Protein AF-A0A2W6NZ91-F1 (afdb_monomer_lite)

Radius of gyration: 11.21 Å; chains: 1; bounding box: 30×20×25 Å

InterPro domains:
  IPR001719 AP endonuclease 2 [PTHR21445] (1-52)
  IPR036237 Xylose isomerase-like superfamily [SSF51658] (1-48)

Foldseek 3Di:
DAQAQPDPVGNVVLLVLLQDCVNPPDDDDDPHDDPVCVVVSVVVSPVSNPPDDDD

Structure (mmCIF, N/CA/C/O backbone):
data_AF-A0A2W6NZ91-F1
#
_entry.id   AF-A0A2W6NZ91-F1
#
loop_
_atom_site.group_PDB
_atom_site.id
_atom_site.type_symbol
_atom_site.label_atom_id
_atom_site.label_alt_id
_atom_site.label_comp_id
_atom_site.label_asym_id
_atom_site.label_entity_id
_atom_site.label_seq_id
_atom_site.pdbx_PDB_ins_code
_atom_site.Cartn_x
_atom_site.Cartn_y
_atom_site.Cartn_z
_atom_site.occupancy
_atom_site.B_iso_or_equiv
_atom_site.auth_seq_id
_atom_site.auth_comp_id
_atom_site.auth_asym_id
_atom_site.auth_atom_id
_atom_site.pdbx_PDB_model_num
ATOM 1 N N . HIS A 1 1 ? 9.072 -12.476 -4.342 1.00 94.31 1 HIS A N 1
ATOM 2 C CA . HIS A 1 1 ? 8.233 -11.264 -4.269 1.00 94.31 1 HIS A CA 1
ATOM 3 C C . HIS A 1 1 ? 8.112 -10.685 -5.675 1.00 94.31 1 HIS A C 1
ATOM 5 O O . HIS A 1 1 ? 8.971 -10.983 -6.496 1.00 94.31 1 HIS A O 1
ATOM 11 N N . HIS A 1 2 ? 7.065 -9.919 -5.962 1.00 98.50 2 HIS A N 1
ATOM 12 C CA . HIS A 1 2 ? 6.918 -9.104 -7.175 1.00 98.50 2 HIS A CA 1
ATOM 13 C C . HIS A 1 2 ? 6.179 -7.823 -6.774 1.00 98.50 2 HIS A C 1
ATOM 15 O O . HIS A 1 2 ? 5.608 -7.791 -5.683 1.00 98.50 2 HIS A O 1
ATOM 21 N N . SER A 1 3 ? 6.187 -6.793 -7.614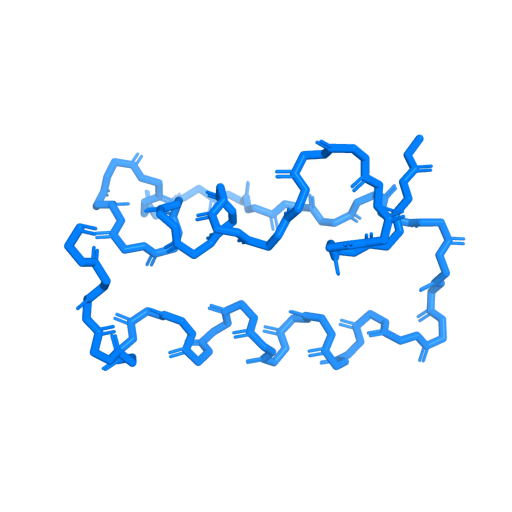 1.00 98.62 3 SER A N 1
ATOM 22 C CA . SER A 1 3 ? 5.297 -5.638 -7.449 1.00 98.62 3 SER A CA 1
ATOM 23 C C . SER A 1 3 ? 3.816 -6.038 -7.475 1.00 98.62 3 SER A C 1
ATOM 25 O O . SER A 1 3 ? 3.446 -7.100 -7.995 1.00 98.62 3 SER A O 1
ATOM 27 N N . LEU A 1 4 ? 2.969 -5.218 -6.854 1.00 98.56 4 LEU A N 1
ATOM 28 C CA . LEU A 1 4 ? 1.549 -5.497 -6.655 1.00 98.56 4 LEU A CA 1
ATOM 29 C C . LEU A 1 4 ? 0.838 -5.697 -8.002 1.00 98.56 4 LEU A C 1
ATOM 31 O O . LEU A 1 4 ? 0.735 -4.789 -8.822 1.00 98.56 4 LEU A O 1
ATOM 35 N N . GLY A 1 5 ? 0.311 -6.902 -8.226 1.00 97.75 5 GLY A N 1
ATOM 36 C CA . GLY A 1 5 ? -0.402 -7.251 -9.458 1.00 97.75 5 GLY A CA 1
ATOM 37 C C . GLY A 1 5 ? 0.437 -7.837 -10.587 1.00 97.75 5 GLY A C 1
ATOM 38 O O . GLY A 1 5 ? -0.134 -8.402 -11.512 1.00 97.75 5 GLY A O 1
ATOM 39 N N . GLU A 1 6 ? 1.763 -7.766 -10.506 1.00 98.31 6 GLU A N 1
ATOM 40 C CA . GLU A 1 6 ? 2.655 -8.301 -11.545 1.00 98.31 6 GLU A CA 1
ATOM 41 C C . GLU A 1 6 ? 3.057 -9.767 -11.300 1.00 98.31 6 GLU A C 1
ATOM 43 O O . GLU A 1 6 ? 3.626 -10.428 -12.166 1.00 98.31 6 GLU A O 1
ATOM 48 N N . GLY A 1 7 ? 2.758 -10.293 -10.109 1.00 97.50 7 GLY A N 1
ATOM 49 C CA . GLY A 1 7 ? 2.903 -11.711 -9.784 1.00 97.50 7 GLY A CA 1
ATOM 50 C C . GLY A 1 7 ? 1.628 -12.523 -10.040 1.00 97.50 7 GLY A C 1
ATOM 51 O O . GLY A 1 7 ? 0.581 -12.000 -10.404 1.00 97.50 7 GLY A O 1
ATOM 52 N N . ASN A 1 8 ? 1.679 -13.820 -9.733 1.00 98.50 8 ASN A N 1
ATOM 53 C CA . ASN A 1 8 ? 0.566 -14.751 -9.983 1.00 98.50 8 ASN A CA 1
ATOM 54 C C . ASN A 1 8 ? -0.659 -14.572 -9.060 1.00 98.50 8 ASN A C 1
ATOM 56 O O . ASN A 1 8 ? -1.672 -15.229 -9.277 1.00 98.50 8 ASN A O 1
ATOM 60 N N . ILE A 1 9 ? -0.564 -13.737 -8.017 1.00 98.38 9 ILE A N 1
ATOM 61 C CA . ILE A 1 9 ? -1.686 -13.436 -7.106 1.00 98.38 9 ILE A CA 1
ATOM 62 C C . ILE A 1 9 ? -2.640 -12.404 -7.735 1.00 98.38 9 ILE A C 1
ATOM 64 O O . ILE A 1 9 ? -3.841 -12.451 -7.483 1.00 98.38 9 ILE A O 1
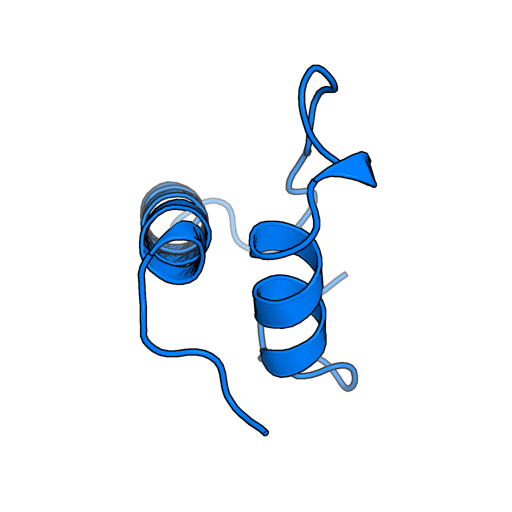ATOM 68 N N . GLY A 1 10 ? -2.124 -11.490 -8.565 1.00 96.88 10 GLY A N 1
ATOM 69 C CA . GLY A 1 10 ? -2.893 -10.362 -9.094 1.00 96.88 10 GLY A CA 1
ATOM 70 C C . GLY A 1 10 ? -3.173 -9.266 -8.055 1.00 96.88 10 GLY A C 1
ATOM 71 O O . GLY A 1 10 ? -2.649 -9.288 -6.944 1.00 96.88 10 GLY A O 1
ATOM 72 N N . GLN A 1 11 ? -3.970 -8.267 -8.442 1.00 97.00 11 GLN A N 1
ATOM 73 C CA . GLN A 1 11 ? -4.273 -7.094 -7.608 1.00 97.00 11 GLN A CA 1
ATOM 74 C C . GLN A 1 11 ? -5.449 -7.325 -6.650 1.00 97.00 11 GLN A C 1
ATOM 76 O O . GLN A 1 11 ? -5.476 -6.743 -5.567 1.00 97.00 11 GLN A O 1
ATOM 81 N N . ASP A 1 12 ? -6.396 -8.192 -7.013 1.00 96.62 12 ASP A N 1
ATOM 82 C CA . ASP A 1 12 ? -7.665 -8.347 -6.291 1.00 96.62 12 ASP A CA 1
ATOM 83 C C . ASP A 1 12 ? -7.498 -8.799 -4.838 1.00 96.62 12 ASP A C 1
ATOM 85 O O . ASP A 1 12 ? -8.211 -8.310 -3.966 1.00 96.62 12 ASP A O 1
ATOM 89 N N . ALA A 1 13 ? -6.504 -9.641 -4.541 1.00 97.75 13 ALA A N 1
ATOM 90 C CA . ALA A 1 13 ? -6.207 -10.036 -3.165 1.00 97.75 13 ALA A CA 1
ATOM 91 C C . ALA A 1 13 ? -5.845 -8.832 -2.279 1.00 97.75 13 ALA A C 1
ATOM 93 O O . ALA A 1 13 ? -6.293 -8.737 -1.140 1.00 97.75 13 ALA A O 1
ATOM 94 N N . PHE A 1 14 ? -5.064 -7.885 -2.804 1.00 98.06 14 PHE A N 1
ATOM 95 C CA . PHE A 1 14 ? -4.660 -6.695 -2.058 1.00 98.06 14 PHE A CA 1
ATOM 96 C C . PHE A 1 14 ? -5.827 -5.723 -1.881 1.00 98.06 14 PHE A C 1
ATOM 98 O O . PHE A 1 14 ? -5.974 -5.137 -0.816 1.00 98.06 14 PHE A O 1
ATOM 105 N N . ARG A 1 15 ? -6.700 -5.606 -2.888 1.00 97.25 15 ARG A N 1
ATOM 106 C CA . ARG A 1 15 ? -7.939 -4.817 -2.795 1.00 97.25 15 ARG A CA 1
ATOM 107 C C . ARG A 1 15 ? -8.849 -5.366 -1.704 1.00 97.25 15 ARG A C 1
ATOM 109 O O . ARG A 1 15 ? -9.323 -4.602 -0.874 1.00 97.25 15 ARG A O 1
ATOM 116 N N . TRP A 1 16 ? -9.017 -6.687 -1.673 1.00 96.69 16 TRP A N 1
ATOM 117 C CA . TRP A 1 16 ? -9.794 -7.380 -0.651 1.00 96.69 16 TRP A CA 1
ATOM 118 C C . TRP A 1 16 ? -9.236 -7.139 0.759 1.00 96.69 16 TRP A C 1
ATOM 120 O O . TRP A 1 16 ? -9.997 -6.780 1.650 1.00 96.69 16 TRP A O 1
ATOM 130 N N . ILE A 1 17 ? -7.912 -7.243 0.950 1.00 97.94 17 ILE A N 1
ATOM 131 C CA . ILE A 1 17 ? -7.262 -6.945 2.241 1.00 97.94 17 ILE A CA 1
ATOM 132 C C . ILE A 1 17 ? -7.544 -5.502 2.680 1.00 97.94 17 ILE A C 1
ATOM 134 O O . ILE A 1 17 ? -7.907 -5.276 3.828 1.00 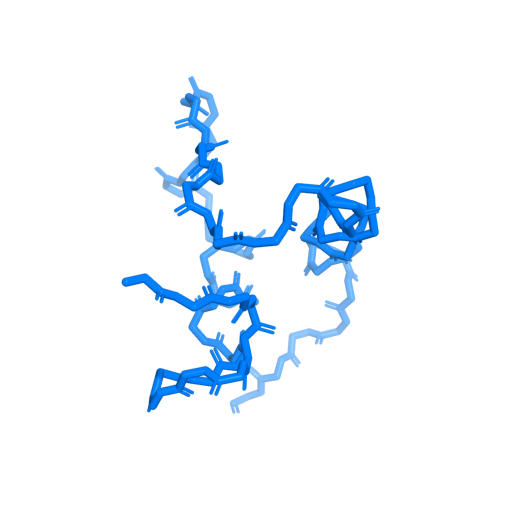97.94 17 ILE A O 1
ATOM 138 N N . MET A 1 18 ? -7.410 -4.524 1.776 1.00 97.75 18 MET A N 1
ATOM 139 C CA . MET A 1 18 ? -7.610 -3.105 2.105 1.00 97.75 18 MET A CA 1
ATOM 140 C C . MET A 1 18 ? -9.070 -2.736 2.420 1.00 97.75 18 MET A C 1
ATOM 142 O O . MET A 1 18 ? -9.319 -1.629 2.894 1.00 97.75 18 MET A O 1
ATOM 146 N N . GLN A 1 19 ? -10.027 -3.627 2.147 1.00 96.62 19 GLN A N 1
ATOM 147 C CA . GLN A 1 19 ? -11.460 -3.433 2.393 1.00 96.62 19 GLN A CA 1
ATOM 148 C C . GLN A 1 19 ? -11.982 -4.240 3.595 1.00 96.62 19 GLN A C 1
ATOM 150 O O . GLN A 1 19 ? -13.182 -4.213 3.869 1.00 96.62 19 GLN A O 1
ATOM 155 N N . ASP A 1 20 ? -11.107 -4.956 4.307 1.00 97.19 20 ASP A N 1
ATOM 156 C CA . ASP A 1 20 ? -11.462 -5.828 5.427 1.00 97.19 20 ASP A CA 1
ATOM 157 C C . ASP A 1 20 ? -10.939 -5.254 6.756 1.00 97.19 20 ASP A C 1
ATOM 159 O O . ASP A 1 20 ? -9.736 -5.071 6.950 1.00 97.19 20 ASP A O 1
ATOM 163 N N . ASP A 1 21 ? -11.858 -4.975 7.684 1.00 97.56 21 ASP A N 1
ATOM 164 C CA . ASP A 1 21 ? -11.585 -4.280 8.952 1.00 97.56 21 ASP A CA 1
ATOM 165 C C . ASP A 1 21 ? -10.653 -5.049 9.903 1.00 97.56 21 ASP A C 1
ATOM 167 O O . ASP A 1 21 ? -10.048 -4.468 10.806 1.00 97.56 21 ASP A O 1
ATOM 171 N N . ARG A 1 22 ? -10.462 -6.355 9.685 1.00 98.44 22 ARG A N 1
ATOM 172 C CA . ARG A 1 22 ? -9.573 -7.188 10.505 1.00 98.44 22 ARG A CA 1
ATOM 173 C C . ARG A 1 22 ? -8.099 -6.830 10.326 1.00 98.44 22 ARG A C 1
ATOM 175 O O . ARG A 1 22 ? -7.282 -7.256 11.143 1.00 98.44 22 ARG A O 1
ATOM 182 N N . PHE A 1 23 ? -7.757 -6.082 9.276 1.00 98.50 23 PHE A N 1
ATOM 183 C CA . PHE A 1 23 ? -6.403 -5.592 9.013 1.00 98.50 23 PHE A CA 1
ATOM 184 C C . PHE A 1 23 ? -6.159 -4.165 9.531 1.00 98.50 23 PHE A C 1
ATOM 186 O O . PHE A 1 23 ? -5.067 -3.626 9.338 1.00 98.50 23 PHE A O 1
ATOM 193 N N . ASP A 1 24 ? -7.125 -3.559 10.226 1.00 98.31 24 ASP A N 1
ATOM 194 C CA . ASP A 1 24 ? -6.953 -2.242 10.834 1.00 98.31 24 ASP A CA 1
ATOM 195 C C . ASP A 1 24 ? -6.067 -2.288 12.090 1.00 98.31 24 ASP A C 1
ATOM 197 O O . ASP A 1 24 ? -5.998 -3.272 12.828 1.00 98.31 24 ASP A O 1
ATOM 201 N N . GLY A 1 25 ? -5.375 -1.177 12.368 1.00 98.06 25 GLY A N 1
ATOM 202 C CA . GLY A 1 25 ? -4.588 -1.004 13.595 1.00 98.06 25 GLY A CA 1
ATOM 203 C C . GLY A 1 25 ? -3.269 -1.786 13.651 1.00 98.06 25 GLY A C 1
ATOM 204 O O . GLY A 1 25 ? -2.608 -1.772 14.692 1.00 98.06 25 GLY A O 1
ATOM 205 N N . ILE A 1 26 ? -2.857 -2.424 12.550 1.00 98.62 26 ILE A N 1
ATOM 206 C CA . ILE A 1 26 ? -1.587 -3.152 12.428 1.00 98.62 26 ILE A CA 1
ATOM 207 C C . ILE A 1 26 ? -0.706 -2.588 11.299 1.00 98.62 26 ILE A C 1
ATOM 209 O O . ILE A 1 26 ? -1.216 -1.987 10.353 1.00 98.62 26 ILE A O 1
ATOM 213 N N . PRO A 1 27 ? 0.627 -2.769 11.353 1.00 98.69 27 PRO A N 1
ATOM 214 C CA . PRO A 1 27 ? 1.494 -2.427 10.231 1.00 98.69 27 PRO A CA 1
ATOM 215 C C . PRO A 1 27 ? 1.250 -3.356 9.034 1.00 98.69 27 PRO A C 1
ATOM 217 O O . PRO A 1 27 ? 1.402 -4.571 9.150 1.00 98.69 27 PRO A O 1
ATOM 220 N N . LEU A 1 28 ? 0.946 -2.777 7.872 1.00 98.56 28 LEU A N 1
ATOM 221 C CA . LEU A 1 28 ? 0.945 -3.465 6.579 1.00 98.56 28 LEU A CA 1
ATOM 222 C C . LEU A 1 28 ? 2.197 -3.033 5.807 1.00 98.56 28 LEU A C 1
ATOM 224 O O . LEU A 1 28 ? 2.384 -1.843 5.549 1.00 98.56 28 LEU A O 1
ATOM 228 N N . ILE A 1 29 ? 3.081 -3.982 5.493 1.00 98.62 29 ILE A N 1
ATOM 229 C CA . ILE A 1 29 ? 4.434 -3.704 4.993 1.00 98.62 29 ILE A CA 1
ATOM 230 C C . ILE A 1 29 ? 4.587 -4.221 3.565 1.00 98.62 29 ILE A C 1
ATOM 232 O O . ILE A 1 29 ? 4.305 -5.385 3.283 1.00 98.62 29 ILE A O 1
ATOM 236 N N . LEU A 1 30 ? 5.067 -3.355 2.672 1.00 98.62 30 LEU A N 1
ATOM 237 C CA . LEU A 1 30 ? 5.494 -3.751 1.335 1.00 98.62 30 LEU A CA 1
ATOM 238 C C . LEU A 1 30 ? 6.939 -4.244 1.376 1.00 98.62 30 LEU A C 1
ATOM 240 O O . LEU A 1 30 ? 7.846 -3.518 1.772 1.00 98.62 30 LEU A O 1
ATOM 244 N N . GLU A 1 31 ? 7.139 -5.468 0.899 1.00 98.62 31 GLU A N 1
ATOM 245 C CA . GLU A 1 31 ? 8.450 -6.053 0.593 1.00 98.62 31 GLU A CA 1
ATOM 246 C C . GLU A 1 31 ? 8.534 -6.397 -0.908 1.00 98.62 31 GLU A C 1
ATOM 248 O O . GLU A 1 31 ? 9.122 -7.406 -1.314 1.00 98.62 31 GLU A O 1
ATOM 253 N N . THR A 1 32 ? 7.869 -5.593 -1.747 1.00 98.69 32 THR A N 1
ATOM 254 C CA . THR A 1 32 ? 7.878 -5.722 -3.210 1.00 98.69 32 THR A CA 1
ATOM 255 C C . THR A 1 32 ? 9.268 -5.405 -3.771 1.00 98.69 32 THR A C 1
ATOM 257 O O . THR A 1 32 ? 10.092 -4.756 -3.128 1.00 98.69 32 THR A O 1
ATOM 260 N N . ILE A 1 33 ? 9.563 -5.915 -4.969 1.00 98.56 33 ILE A N 1
ATOM 261 C CA . ILE A 1 33 ? 10.941 -5.954 -5.493 1.00 98.56 33 ILE A CA 1
ATOM 262 C C . ILE A 1 33 ? 11.438 -4.628 -6.075 1.00 98.56 33 ILE A C 1
ATOM 264 O O . ILE A 1 33 ? 12.646 -4.478 -6.246 1.00 98.56 33 ILE A O 1
ATOM 268 N N . ASN A 1 34 ? 10.536 -3.700 -6.410 1.00 98.50 34 ASN A N 1
ATOM 269 C CA . ASN A 1 34 ? 10.878 -2.442 -7.065 1.00 98.50 34 ASN A CA 1
ATOM 270 C C . ASN A 1 34 ? 10.570 -1.241 -6.149 1.00 98.50 34 ASN A C 1
ATOM 272 O O . ASN A 1 34 ? 9.420 -0.798 -6.105 1.00 98.50 34 ASN A O 1
ATOM 276 N N . PRO A 1 35 ? 11.573 -0.698 -5.433 1.00 98.38 35 PRO A N 1
ATOM 277 C CA . PRO A 1 35 ? 11.365 0.419 -4.519 1.00 98.38 35 PRO A CA 1
ATOM 278 C C . PRO A 1 35 ? 11.037 1.742 -5.215 1.00 98.38 35 PRO A C 1
ATOM 280 O O . PRO A 1 35 ? 10.450 2.622 -4.584 1.00 98.38 35 PRO A O 1
ATOM 283 N N . ASP A 1 36 ? 11.354 1.882 -6.505 1.00 98.75 36 ASP A N 1
ATOM 284 C CA . ASP A 1 36 ? 11.123 3.122 -7.254 1.00 98.75 36 ASP A CA 1
ATOM 285 C C . ASP A 1 36 ? 9.625 3.455 -7.370 1.00 98.75 36 ASP A C 1
ATOM 287 O O . ASP A 1 36 ? 9.262 4.624 -7.486 1.00 98.75 36 ASP A O 1
ATOM 291 N N . ILE A 1 37 ? 8.751 2.442 -7.275 1.00 98.62 37 ILE A N 1
ATOM 292 C CA . ILE A 1 37 ? 7.289 2.590 -7.361 1.00 98.62 37 ILE A CA 1
ATOM 293 C C . ILE A 1 37 ? 6.565 2.389 -6.023 1.00 98.62 37 ILE A C 1
ATOM 295 O O . ILE A 1 37 ? 5.336 2.402 -5.987 1.00 98.62 37 ILE A O 1
ATOM 299 N N . TRP A 1 38 ? 7.272 2.253 -4.894 1.00 98.75 38 TRP A N 1
ATOM 300 C CA . TRP A 1 38 ? 6.619 2.054 -3.588 1.00 98.75 38 TRP A CA 1
ATOM 301 C C . TRP A 1 38 ? 5.650 3.178 -3.227 1.00 98.75 38 TRP A C 1
ATOM 303 O O . TRP A 1 38 ? 4.590 2.920 -2.661 1.00 98.75 38 TRP A O 1
ATOM 313 N N . ALA A 1 39 ? 5.980 4.427 -3.560 1.00 98.75 39 ALA A N 1
ATOM 314 C CA . ALA A 1 39 ? 5.085 5.554 -3.310 1.00 98.75 39 ALA A CA 1
ATOM 315 C C . ALA A 1 39 ? 3.749 5.400 -4.062 1.00 98.75 39 ALA A C 1
ATOM 317 O O . ALA A 1 39 ? 2.693 5.708 -3.507 1.00 98.75 39 ALA A O 1
ATOM 318 N N . GLU A 1 40 ? 3.795 4.879 -5.289 1.00 98.75 40 GLU A N 1
ATOM 319 C CA . GLU A 1 40 ? 2.619 4.609 -6.117 1.00 98.75 40 GLU A CA 1
ATOM 320 C C . GLU A 1 40 ? 1.830 3.408 -5.583 1.00 98.75 40 GLU A C 1
ATOM 322 O O . GLU A 1 40 ? 0.616 3.506 -5.425 1.00 98.75 40 GLU A O 1
ATOM 327 N N . GLU A 1 41 ? 2.505 2.315 -5.206 1.00 98.69 41 GLU A N 1
ATOM 328 C CA . GLU A 1 41 ? 1.873 1.128 -4.610 1.00 98.69 41 GLU A CA 1
ATOM 329 C C . GLU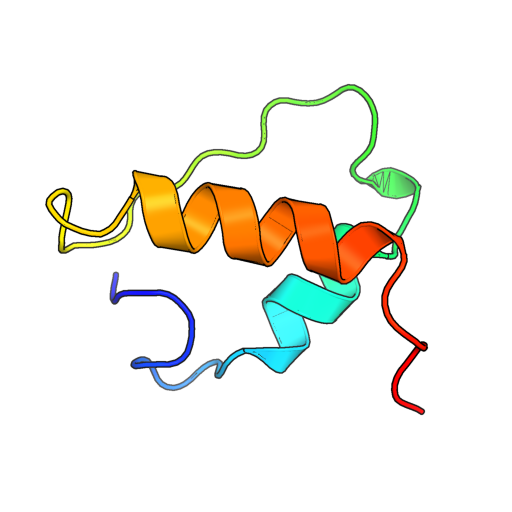 A 1 41 ? 1.168 1.457 -3.280 1.00 98.69 41 GLU A C 1
ATOM 331 O O . GLU A 1 41 ? 0.036 1.031 -3.048 1.00 98.69 41 GLU A O 1
ATOM 336 N N . ILE A 1 42 ? 1.791 2.272 -2.420 1.00 98.81 42 ILE A N 1
ATOM 337 C CA . ILE A 1 42 ? 1.189 2.740 -1.160 1.00 98.81 42 ILE A CA 1
ATOM 338 C C . ILE A 1 42 ? -0.030 3.626 -1.435 1.00 98.81 42 ILE A C 1
ATOM 340 O O . ILE A 1 42 ? -1.053 3.495 -0.757 1.00 98.81 42 ILE A O 1
ATOM 344 N N . ALA A 1 43 ? 0.066 4.548 -2.397 1.00 98.62 43 ALA A N 1
ATOM 345 C CA . ALA A 1 43 ? -1.057 5.404 -2.773 1.00 98.62 43 ALA A CA 1
ATOM 346 C C . ALA A 1 43 ? -2.221 4.576 -3.337 1.00 98.62 43 ALA A C 1
ATOM 348 O O . ALA A 1 43 ? -3.373 4.804 -2.965 1.00 98.62 43 ALA A O 1
ATOM 349 N N . TRP A 1 44 ? -1.910 3.580 -4.167 1.00 98.38 44 TRP A N 1
ATOM 350 C CA . TRP A 1 44 ? -2.888 2.665 -4.735 1.00 98.38 44 TRP A CA 1
ATOM 351 C C . TRP A 1 44 ? -3.610 1.865 -3.647 1.00 98.38 44 TRP A C 1
ATOM 353 O O . TRP A 1 44 ? -4.838 1.892 -3.616 1.00 98.38 44 TRP A O 1
ATOM 363 N N . LEU A 1 45 ? -2.887 1.252 -2.698 1.00 98.38 45 LEU A N 1
ATOM 364 C CA . LEU A 1 45 ? -3.486 0.520 -1.571 1.00 98.38 45 LEU A CA 1
ATOM 365 C C . LEU A 1 45 ? -4.449 1.394 -0.755 1.00 98.38 45 LEU A C 1
ATOM 367 O O . LEU A 1 45 ? -5.560 0.967 -0.450 1.00 98.38 45 LEU A O 1
ATOM 371 N N . LYS A 1 46 ? -4.060 2.638 -0.446 1.00 98.06 46 LYS A N 1
ATOM 372 C CA . LYS A 1 46 ? -4.927 3.591 0.271 1.00 98.06 46 LYS A CA 1
ATOM 373 C C . LYS A 1 46 ? -6.204 3.919 -0.506 1.00 98.06 46 LYS A C 1
ATOM 375 O O . LYS A 1 46 ? -7.265 4.048 0.097 1.00 98.06 46 LYS A O 1
ATOM 380 N N . ALA A 1 47 ? -6.127 4.030 -1.833 1.00 97.81 47 ALA A N 1
ATOM 381 C CA . ALA A 1 47 ? -7.306 4.265 -2.664 1.00 97.81 47 ALA A CA 1
ATOM 382 C C . ALA A 1 47 ? -8.303 3.090 -2.593 1.00 97.81 47 ALA A C 1
ATOM 384 O O . ALA A 1 47 ? -9.513 3.313 -2.504 1.00 97.81 47 ALA A O 1
ATOM 385 N N . GLN A 1 48 ? -7.809 1.846 -2.517 1.00 97.12 48 GLN A N 1
ATOM 386 C CA . GLN A 1 48 ? -8.661 0.646 -2.487 1.00 97.12 48 GLN A CA 1
ATOM 387 C C . GLN A 1 48 ? -9.591 0.575 -1.266 1.00 97.12 48 GLN A C 1
ATOM 389 O O . GLN A 1 48 ? -10.634 -0.072 -1.340 1.00 97.12 48 GLN A O 1
ATOM 394 N N . GLN A 1 49 ? -9.274 1.283 -0.176 1.00 96.56 49 GLN A N 1
ATOM 395 C CA . GLN A 1 49 ? -10.092 1.318 1.045 1.00 96.56 49 GLN A CA 1
ATOM 396 C C . GLN A 1 49 ? -11.488 1.926 0.826 1.00 96.56 49 GLN A C 1
ATOM 398 O O . GLN A 1 49 ? -12.417 1.634 1.573 1.00 96.56 49 GLN A O 1
ATOM 403 N N . T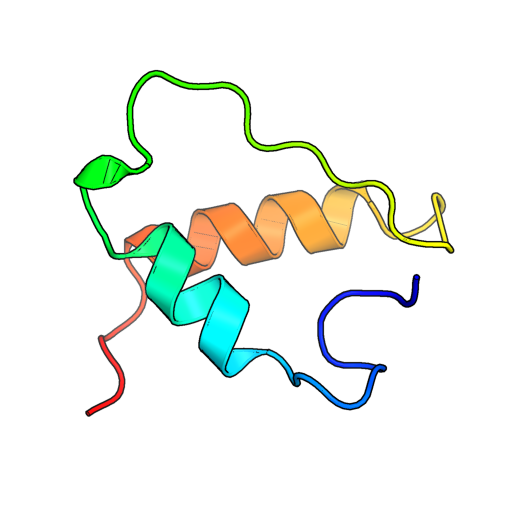HR A 1 50 ? -11.642 2.803 -0.174 1.00 92.50 50 THR A N 1
ATOM 404 C CA . THR A 1 50 ? -12.904 3.529 -0.433 1.00 92.50 50 THR A CA 1
ATOM 405 C C . THR A 1 50 ? -13.406 3.406 -1.871 1.00 92.50 50 THR A C 1
ATOM 407 O O . THR A 1 50 ? -14.542 3.788 -2.162 1.00 92.50 50 THR A O 1
ATOM 410 N N . GLU A 1 51 ? -12.596 2.854 -2.777 1.00 81.81 51 GLU A N 1
ATOM 411 C CA . GLU A 1 51 ? -13.048 2.489 -4.116 1.00 81.81 51 GLU A CA 1
ATOM 412 C C . GLU A 1 51 ? -14.132 1.402 -4.062 1.00 81.81 51 GLU A C 1
ATOM 414 O O . GLU A 1 51 ? -14.163 0.558 -3.168 1.00 81.81 51 GLU A O 1
ATOM 419 N N . LYS A 1 52 ? -15.066 1.443 -5.024 1.00 74.81 52 LYS A N 1
ATOM 420 C CA . LYS A 1 52 ? -16.235 0.551 -5.067 1.00 74.81 52 LYS A CA 1
ATOM 421 C C . LYS A 1 52 ? -15.812 -0.914 -4.905 1.00 74.81 52 LYS A C 1
ATOM 423 O O . LYS A 1 52 ? -14.989 -1.403 -5.679 1.00 74.81 52 LYS A O 1
ATOM 428 N N . ALA A 1 53 ? -16.435 -1.601 -3.948 1.00 62.84 53 ALA A N 1
ATOM 429 C CA . ALA A 1 53 ? -16.260 -3.032 -3.739 1.00 62.84 53 ALA A CA 1
ATOM 430 C C . ALA A 1 53 ? -16.507 -3.799 -5.045 1.00 62.84 53 ALA A C 1
ATOM 432 O O . ALA A 1 53 ? -17.502 -3.561 -5.741 1.00 62.84 53 ALA A O 1
ATOM 433 N N . VAL A 1 54 ? -15.589 -4.701 -5.379 1.00 61.16 54 VAL A N 1
ATOM 434 C CA . VAL A 1 54 ? -15.780 -5.660 -6.469 1.00 61.16 54 VAL A CA 1
ATOM 435 C C . VAL A 1 54 ? -16.417 -6.900 -5.872 1.00 61.16 54 VAL A C 1
ATOM 437 O O . VAL A 1 54 ? -16.003 -7.350 -4.807 1.00 61.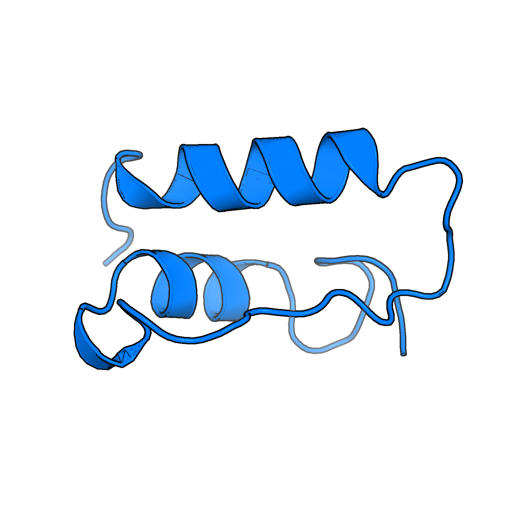16 54 VAL A O 1
ATOM 440 N N . ALA A 1 55 ? -17.483 -7.352 -6.527 1.00 56.88 55 ALA A N 1
ATOM 441 C CA . ALA A 1 55 ? -18.288 -8.497 -6.124 1.00 56.88 55 ALA A CA 1
ATOM 442 C C . ALA A 1 55 ? -17.561 -9.825 -6.357 1.00 56.88 55 ALA A C 1
ATOM 444 O O . ALA A 1 55 ? -16.838 -9.917 -7.376 1.00 56.88 55 ALA A O 1
#

pLDDT: mean 95.14, std 9.25, range [56.88, 98.81]

Organism: Escherichia coli (NCBI:txid562)

Secondary structure (DSSP, 8-state):
--STTTSTT-SHHHHHHHT-GGGTTS------S-GGGHHHHHHHHHHHTTSPPP-

Sequence (55 aa):
HHSLGEGNIGQDAFRWIMQDDRFDGIPLILETINPDIWAEEIAWLKAQQTEKAVA